Protein AF-A0A366ZSA4-F1 (afdb_monomer_lite)

Structure (mmCIF, N/CA/C/O backbone):
data_AF-A0A366ZSA4-F1
#
_entry.id   AF-A0A366ZSA4-F1
#
loop_
_atom_site.group_PDB
_atom_site.id
_atom_site.type_symbol
_atom_site.label_atom_id
_atom_site.label_alt_id
_atom_site.label_comp_id
_atom_site.label_asym_id
_atom_site.label_entity_id
_atom_site.label_seq_id
_atom_site.pdbx_PDB_ins_code
_atom_site.Cartn_x
_atom_site.Cartn_y
_atom_site.Cartn_z
_atom_site.occupancy
_atom_site.B_iso_or_equiv
_atom_site.auth_seq_id
_atom_site.auth_comp_id
_atom_site.auth_asym_id
_atom_site.auth_atom_id
_atom_site.pdbx_PDB_model_num
ATOM 1 N N . MET A 1 1 ? -16.710 -49.622 -47.949 1.00 37.66 1 MET A N 1
ATOM 2 C CA . MET A 1 1 ? -15.631 -48.747 -48.428 1.00 37.66 1 MET A CA 1
ATOM 3 C C . MET A 1 1 ? -16.096 -47.332 -48.178 1.00 37.66 1 MET A C 1
ATOM 5 O O . MET A 1 1 ? -16.827 -46.797 -48.995 1.00 37.66 1 MET A O 1
ATOM 9 N N . ASP A 1 2 ? -16.090 -46.924 -46.907 1.00 43.88 2 ASP A N 1
ATOM 10 C CA . ASP A 1 2 ? -14.929 -46.323 -46.203 1.00 43.88 2 ASP A CA 1
ATOM 11 C C . ASP A 1 2 ? -14.754 -44.884 -46.715 1.00 43.88 2 ASP A C 1
ATOM 13 O O . ASP A 1 2 ? -14.718 -44.668 -47.916 1.00 43.88 2 ASP A O 1
ATOM 17 N N . GLU A 1 3 ? -14.729 -43.829 -45.911 1.00 40.97 3 GLU A N 1
ATOM 18 C CA . GLU A 1 3 ? -14.263 -43.699 -44.540 1.00 40.97 3 GLU A CA 1
ATOM 19 C C . GLU A 1 3 ? -14.891 -42.431 -43.937 1.00 40.97 3 GLU A C 1
ATOM 21 O O . GLU A 1 3 ? -15.203 -41.458 -44.628 1.00 40.97 3 GLU A O 1
ATOM 26 N N . ALA A 1 4 ? -15.089 -42.466 -42.626 1.00 53.25 4 ALA A N 1
ATOM 27 C CA . ALA A 1 4 ? -15.488 -41.343 -41.806 1.00 53.25 4 ALA A CA 1
ATOM 28 C C . ALA A 1 4 ? -14.462 -40.202 -41.861 1.00 53.25 4 ALA A C 1
ATOM 30 O O . ALA A 1 4 ? -13.270 -40.429 -41.727 1.00 53.25 4 ALA A O 1
ATOM 31 N N . THR A 1 5 ? -14.924 -38.956 -41.880 1.00 50.31 5 THR A N 1
ATOM 32 C CA . THR A 1 5 ? -14.263 -37.871 -41.139 1.00 50.31 5 THR A CA 1
ATOM 33 C C . THR A 1 5 ? -15.348 -36.890 -40.738 1.00 50.31 5 THR A C 1
ATOM 35 O O . THR A 1 5 ? -15.649 -35.909 -41.413 1.00 50.31 5 THR A O 1
ATOM 38 N N . ALA A 1 6 ? -15.989 -37.214 -39.614 1.00 52.00 6 ALA A N 1
ATOM 39 C CA . ALA A 1 6 ? -16.665 -36.220 -38.809 1.00 52.00 6 ALA A CA 1
ATOM 40 C C . ALA A 1 6 ? -15.615 -35.160 -38.461 1.00 52.00 6 ALA A C 1
ATOM 42 O O . ALA A 1 6 ? -14.709 -35.415 -37.665 1.00 52.00 6 ALA A O 1
ATOM 43 N N . GLY A 1 7 ? -15.717 -34.001 -39.113 1.00 45.31 7 GLY A N 1
ATOM 44 C CA . GLY A 1 7 ? -14.971 -32.798 -38.781 1.00 45.31 7 GLY A CA 1
ATOM 45 C C . GLY A 1 7 ? -15.340 -32.374 -37.369 1.00 45.31 7 GLY A C 1
ATOM 46 O O . GLY A 1 7 ? -16.223 -31.549 -37.157 1.00 45.31 7 GLY A O 1
ATOM 47 N N . ARG A 1 8 ? -14.696 -33.003 -36.386 1.00 58.03 8 ARG A N 1
ATOM 48 C CA . ARG A 1 8 ? -14.695 -32.558 -35.005 1.00 58.03 8 ARG A CA 1
ATOM 49 C C . ARG A 1 8 ? -13.892 -31.273 -34.996 1.00 58.03 8 ARG A C 1
ATOM 51 O O . ARG A 1 8 ? -12.672 -31.295 -34.857 1.00 58.03 8 ARG A O 1
ATOM 58 N N . GLU A 1 9 ? -14.603 -30.173 -35.200 1.00 55.12 9 GLU A N 1
ATOM 59 C CA . GLU A 1 9 ? -14.116 -28.836 -34.914 1.00 55.12 9 GLU A CA 1
ATOM 60 C C . GLU A 1 9 ? -13.441 -28.891 -33.537 1.00 55.12 9 GLU A C 1
ATOM 62 O O . GLU A 1 9 ? -14.077 -29.317 -32.559 1.00 55.12 9 GLU A O 1
ATOM 67 N N . PRO A 1 10 ? -12.145 -28.560 -33.426 1.00 51.81 10 PRO A N 1
ATOM 68 C CA . PRO A 1 10 ? -11.536 -28.418 -32.126 1.00 51.81 10 PRO A CA 1
ATOM 69 C C . PRO A 1 10 ? -12.214 -27.212 -31.485 1.00 51.81 10 PRO A C 1
ATOM 71 O O . PRO A 1 10 ? -11.851 -26.070 -31.756 1.00 51.81 10 PRO A O 1
ATOM 74 N N . VAL A 1 11 ? -13.225 -27.475 -30.648 1.00 53.66 11 VAL A N 1
ATOM 75 C CA . VAL A 1 11 ? -13.686 -26.558 -29.604 1.00 53.66 11 VAL A CA 1
ATOM 76 C C . VAL A 1 11 ? -12.423 -25.997 -28.990 1.00 53.66 11 VAL A C 1
ATOM 78 O O . VAL A 1 11 ? -11.667 -26.739 -28.358 1.00 53.66 11 VAL A O 1
ATOM 81 N N . ALA A 1 12 ? -12.151 -24.732 -29.313 1.00 53.56 12 ALA A N 1
ATOM 82 C CA . ALA A 1 12 ? -10.959 -24.030 -28.904 1.00 53.56 12 ALA A CA 1
ATOM 83 C C . ALA A 1 12 ? -10.855 -24.235 -27.403 1.00 53.56 12 ALA A C 1
ATOM 85 O O . ALA A 1 12 ? -11.673 -23.713 -26.647 1.00 53.56 12 ALA A O 1
ATOM 86 N N . ALA A 1 13 ? -9.919 -25.090 -26.994 1.00 52.03 13 ALA A N 1
ATOM 87 C CA . ALA A 1 13 ? -9.669 -25.346 -25.600 1.00 52.03 13 ALA A CA 1
ATOM 88 C C . ALA A 1 13 ? -9.287 -23.990 -25.029 1.00 52.03 13 ALA A C 1
ATOM 90 O O . ALA A 1 13 ? -8.183 -23.496 -25.277 1.00 52.03 13 ALA A O 1
ATOM 91 N N . THR A 1 14 ? -10.241 -23.353 -24.348 1.00 54.47 14 THR A N 1
ATOM 92 C CA . THR A 1 14 ? -10.031 -22.140 -23.585 1.00 54.47 14 THR A CA 1
ATOM 93 C C . THR A 1 14 ? -8.838 -22.474 -22.720 1.00 54.47 14 THR A C 1
ATOM 95 O O . THR A 1 14 ? -8.921 -23.341 -21.844 1.00 54.47 14 THR A O 1
ATOM 98 N N . ARG A 1 15 ? -7.678 -21.902 -23.051 1.00 56.06 15 ARG A N 1
ATOM 99 C CA . ARG A 1 15 ? -6.491 -22.026 -22.224 1.00 56.06 15 ARG A CA 1
ATOM 100 C C . ARG A 1 15 ? -6.889 -21.335 -20.938 1.00 56.06 15 ARG A C 1
ATOM 102 O O . ARG A 1 15 ? -6.843 -20.113 -20.852 1.00 56.06 15 ARG A O 1
ATOM 109 N N . HIS A 1 16 ? -7.388 -22.118 -19.990 1.00 56.00 16 HIS A N 1
ATOM 110 C CA . HIS A 1 16 ? -7.636 -21.684 -18.636 1.00 56.00 16 HIS A CA 1
ATOM 111 C C . HIS A 1 16 ? -6.254 -21.300 -18.123 1.00 56.00 16 HIS A C 1
ATOM 113 O O . HIS A 1 16 ? -5.485 -22.159 -17.701 1.00 56.00 16 HIS A O 1
ATOM 119 N N . GLY A 1 17 ? -5.888 -20.030 -18.281 1.00 55.94 17 GLY A N 1
ATOM 120 C CA . GLY A 1 17 ? -4.687 -19.438 -17.716 1.00 55.94 17 GLY A CA 1
ATOM 121 C C . GLY A 1 17 ? -4.891 -19.336 -16.215 1.00 55.94 17 GLY A C 1
ATOM 122 O O . GLY A 1 17 ? -5.146 -18.262 -15.694 1.00 55.94 17 GLY A O 1
ATOM 123 N N . HIS A 1 18 ? -4.868 -20.479 -15.533 1.00 60.06 18 HIS A N 1
ATOM 124 C CA . HIS A 1 18 ? -5.113 -20.592 -14.097 1.00 60.06 18 HIS A CA 1
ATOM 125 C C . HIS A 1 18 ? -3.921 -20.103 -13.262 1.00 60.06 18 HIS A C 1
ATOM 127 O O . HIS A 1 18 ? -4.032 -19.971 -12.049 1.00 60.06 18 HIS A O 1
ATOM 133 N N . TRP A 1 19 ? -2.808 -19.761 -13.913 1.00 54.94 19 TRP A N 1
ATOM 134 C CA . TRP A 1 19 ? -1.658 -19.108 -13.301 1.00 54.94 19 TRP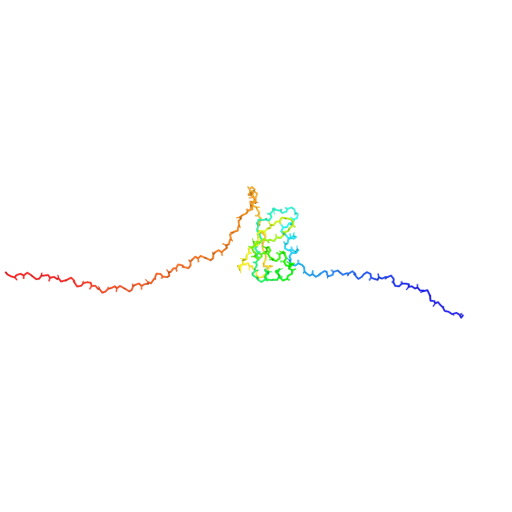 A CA 1
ATOM 135 C C . TRP A 1 19 ? -1.586 -17.669 -13.800 1.00 54.94 19 TRP A C 1
ATOM 137 O O . TRP A 1 19 ? -0.793 -17.339 -14.683 1.00 54.94 19 TRP A O 1
ATOM 147 N N . ALA A 1 20 ? -2.459 -16.810 -13.273 1.00 65.12 20 ALA A N 1
ATOM 148 C CA . ALA A 1 20 ? -2.245 -15.376 -13.405 1.00 65.12 20 ALA A CA 1
ATOM 149 C C . ALA A 1 20 ? -0.840 -15.038 -12.872 1.00 65.12 20 ALA A C 1
ATOM 151 O O . ALA A 1 20 ? -0.359 -15.655 -11.917 1.00 65.12 20 ALA A O 1
ATOM 152 N N . ARG A 1 21 ? -0.160 -14.085 -13.520 1.00 72.25 21 ARG A N 1
ATOM 153 C CA . ARG A 1 21 ? 1.135 -13.578 -13.045 1.00 72.25 21 ARG A CA 1
ATOM 154 C C . ARG A 1 21 ? 0.977 -13.128 -11.582 1.00 72.25 21 ARG A C 1
ATOM 156 O O . ARG A 1 21 ? -0.034 -12.491 -11.289 1.00 72.25 21 ARG A O 1
ATOM 163 N N . PRO A 1 22 ? 1.940 -13.423 -10.687 1.00 77.25 22 PRO A N 1
ATOM 164 C CA . PRO A 1 22 ? 1.897 -12.919 -9.319 1.00 77.25 22 PRO A CA 1
ATOM 165 C C . PRO A 1 22 ? 1.730 -11.395 -9.316 1.00 77.25 22 PRO A C 1
ATOM 167 O O . PRO A 1 22 ? 2.545 -10.699 -9.923 1.00 77.25 22 PRO A O 1
ATOM 170 N N . ASP A 1 23 ? 0.68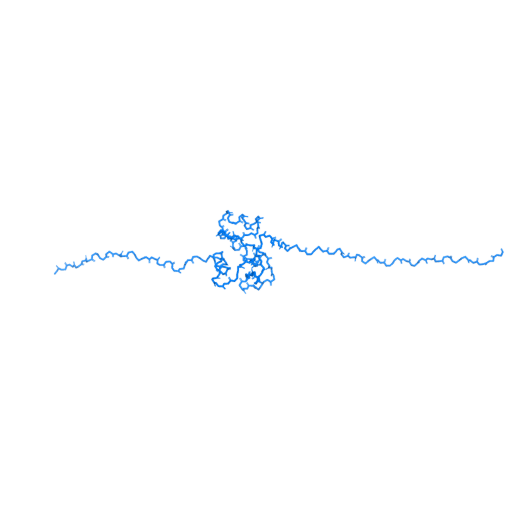9 -10.894 -8.649 1.00 85.50 23 ASP A N 1
ATOM 171 C CA . ASP A 1 23 ? 0.424 -9.464 -8.480 1.00 85.50 23 ASP A CA 1
ATOM 172 C C . ASP A 1 23 ? 0.685 -9.075 -7.016 1.00 85.50 23 ASP A C 1
ATOM 174 O O . ASP A 1 23 ? -0.240 -9.027 -6.202 1.00 85.50 23 ASP A O 1
ATOM 178 N N . PRO A 1 24 ? 1.947 -8.779 -6.648 1.00 86.25 24 PRO A N 1
ATOM 179 C CA . PRO A 1 24 ? 2.291 -8.470 -5.265 1.00 86.25 24 PRO A CA 1
ATOM 180 C C . PRO A 1 24 ? 1.588 -7.206 -4.751 1.00 86.25 24 PRO A C 1
ATOM 182 O O . PRO A 1 24 ? 1.424 -7.044 -3.544 1.00 86.25 24 PRO A O 1
ATOM 185 N N . VAL A 1 25 ? 1.190 -6.288 -5.638 1.00 90.06 25 VAL A N 1
ATOM 186 C CA . VAL A 1 25 ? 0.460 -5.075 -5.254 1.00 90.06 25 VAL A CA 1
ATOM 187 C C . VAL A 1 25 ? -0.992 -5.421 -4.949 1.00 90.06 25 VAL A C 1
ATOM 189 O O . VAL A 1 25 ? -1.498 -5.031 -3.892 1.00 90.06 25 VAL A O 1
ATOM 192 N N . GLY A 1 26 ? -1.638 -6.167 -5.845 1.00 89.12 26 GLY A N 1
ATOM 193 C CA . GLY A 1 26 ? -2.996 -6.667 -5.668 1.00 89.12 26 GLY A CA 1
ATOM 194 C C . GLY A 1 26 ? -3.135 -7.515 -4.410 1.00 89.12 26 GLY A C 1
ATOM 195 O O . GLY A 1 26 ? -4.033 -7.260 -3.610 1.00 89.12 26 GLY A O 1
ATOM 196 N N . ASP A 1 27 ? -2.198 -8.431 -4.166 1.00 89.44 27 ASP A N 1
ATOM 197 C CA . ASP A 1 27 ? -2.194 -9.300 -2.985 1.00 89.44 27 ASP A CA 1
ATOM 198 C C . ASP A 1 27 ? -2.103 -8.500 -1.675 1.00 89.44 27 ASP A C 1
ATOM 200 O O . ASP A 1 27 ? -2.858 -8.736 -0.726 1.00 89.44 27 ASP A O 1
ATOM 204 N N . VAL A 1 28 ? -1.216 -7.499 -1.617 1.00 90.31 28 VAL A N 1
ATOM 205 C CA . VAL A 1 28 ? -1.065 -6.631 -0.437 1.00 90.31 28 VAL A CA 1
ATOM 206 C C . VAL A 1 28 ? -2.317 -5.780 -0.206 1.00 90.31 28 VAL A C 1
ATOM 208 O O . VAL A 1 28 ? -2.753 -5.627 0.938 1.00 90.31 28 VAL A O 1
ATOM 211 N N . LEU A 1 29 ? -2.927 -5.245 -1.267 1.00 90.56 29 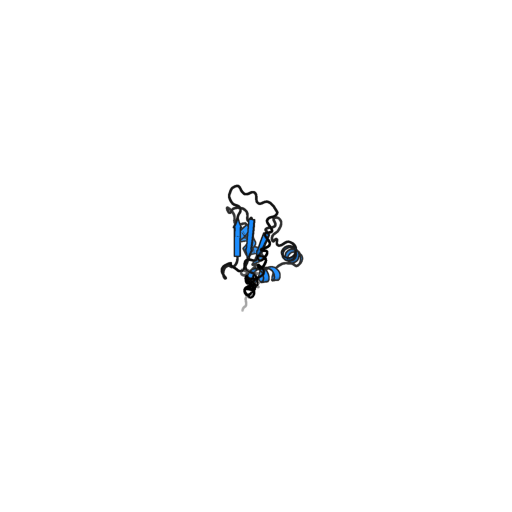LEU A N 1
ATOM 212 C CA . LEU A 1 29 ? -4.168 -4.475 -1.159 1.00 90.56 29 LEU A CA 1
ATOM 213 C C . LEU A 1 29 ? -5.357 -5.357 -0.756 1.00 90.56 29 LEU A C 1
ATOM 215 O O . LEU A 1 29 ? -6.145 -4.952 0.099 1.00 90.56 29 LEU A O 1
ATOM 219 N N . ALA A 1 30 ? -5.462 -6.567 -1.305 1.00 90.56 30 ALA A N 1
ATOM 220 C CA . ALA A 1 30 ? -6.480 -7.542 -0.929 1.00 90.56 30 ALA A CA 1
ATOM 221 C C . ALA A 1 30 ? -6.354 -7.935 0.552 1.00 90.56 30 ALA A C 1
ATOM 223 O O . ALA A 1 30 ? -7.353 -7.986 1.273 1.00 90.56 30 ALA A O 1
ATOM 224 N N . LEU A 1 31 ? -5.124 -8.127 1.043 1.00 90.12 31 LEU A N 1
ATOM 225 C CA . LEU A 1 31 ? -4.851 -8.358 2.462 1.00 90.12 31 LEU A CA 1
ATOM 226 C C . LEU A 1 31 ? -5.246 -7.148 3.326 1.00 90.12 31 LEU A C 1
ATOM 228 O O . LEU A 1 31 ? -5.863 -7.303 4.388 1.00 90.12 31 LEU A O 1
ATOM 232 N N . ALA A 1 32 ? -4.910 -5.934 2.884 1.00 91.62 32 ALA A N 1
ATOM 233 C CA . ALA A 1 32 ? -5.225 -4.705 3.605 1.00 91.62 32 ALA A CA 1
ATOM 234 C C . ALA A 1 32 ? -6.740 -4.488 3.747 1.00 91.62 32 ALA A C 1
ATOM 236 O O . ALA A 1 32 ? -7.203 -4.126 4.831 1.00 91.62 32 ALA A O 1
ATOM 237 N N . TRP A 1 33 ? -7.514 -4.803 2.708 1.00 90.44 33 TRP A N 1
ATOM 238 C CA . TRP A 1 33 ? -8.968 -4.617 2.650 1.00 90.44 33 TRP A CA 1
ATOM 239 C C . TRP A 1 33 ? -9.779 -5.892 2.904 1.00 90.44 33 TRP A C 1
ATOM 241 O O . TRP A 1 33 ? -10.945 -5.977 2.518 1.00 90.44 33 TRP A O 1
ATOM 251 N N . ARG A 1 34 ? -9.186 -6.881 3.584 1.00 90.81 34 ARG A N 1
ATOM 252 C CA . ARG A 1 34 ? -9.871 -8.129 3.933 1.00 90.81 34 ARG A CA 1
ATOM 253 C C . ARG A 1 34 ? -11.220 -7.847 4.629 1.00 90.81 34 ARG A C 1
ATOM 255 O O . ARG A 1 34 ? -11.228 -7.154 5.653 1.00 90.81 34 ARG A O 1
ATOM 262 N N . PRO A 1 35 ? -12.339 -8.421 4.145 1.00 86.94 35 PRO A N 1
ATOM 263 C CA . PRO A 1 35 ? -13.651 -8.244 4.763 1.00 86.94 35 PRO A CA 1
ATOM 264 C C . PRO A 1 35 ? -13.649 -8.589 6.256 1.00 86.94 35 PRO A C 1
ATOM 266 O O . PRO A 1 35 ? -12.976 -9.527 6.688 1.00 86.94 35 PRO A O 1
ATOM 269 N N . GLY A 1 36 ? -14.385 -7.810 7.048 1.00 85.19 36 GLY A N 1
ATOM 270 C CA . GLY A 1 36 ? -14.469 -7.976 8.504 1.00 85.19 36 GLY A CA 1
ATOM 271 C C . GLY A 1 36 ? -13.236 -7.502 9.284 1.00 85.19 36 GLY A C 1
ATOM 272 O O . GLY A 1 36 ? -13.241 -7.556 10.510 1.00 85.19 36 GLY A O 1
ATOM 273 N N . SER A 1 37 ? -12.188 -7.018 8.610 1.00 86.81 37 SER A N 1
ATOM 274 C CA . SER A 1 37 ? -11.031 -6.412 9.274 1.00 86.81 37 SER A CA 1
ATOM 275 C C . SER A 1 37 ? -11.218 -4.904 9.451 1.00 86.81 37 SER A C 1
ATOM 277 O O . SER A 1 37 ? -11.840 -4.244 8.622 1.00 86.81 37 SER A O 1
ATOM 279 N N . ALA A 1 38 ? -10.628 -4.338 10.507 1.00 88.44 38 ALA A N 1
ATOM 280 C CA . ALA A 1 38 ? -10.579 -2.888 10.686 1.00 88.44 38 ALA A CA 1
ATOM 281 C C . ALA A 1 38 ? -9.833 -2.203 9.526 1.00 88.44 38 ALA A C 1
ATOM 283 O O . ALA A 1 38 ? -8.927 -2.796 8.926 1.00 88.44 38 ALA A O 1
ATOM 284 N N . ALA A 1 39 ? -10.195 -0.950 9.234 1.00 87.81 39 ALA A N 1
ATOM 285 C CA . ALA A 1 39 ? -9.611 -0.191 8.133 1.00 87.81 39 ALA A CA 1
ATOM 286 C C . ALA A 1 39 ? -8.072 -0.107 8.255 1.00 87.81 39 ALA A C 1
ATOM 288 O O . ALA A 1 39 ? -7.553 0.115 9.360 1.00 87.81 39 ALA A O 1
ATOM 289 N N . PRO A 1 40 ? -7.328 -0.296 7.149 1.00 90.75 40 PRO A N 1
ATOM 290 C CA . PRO A 1 40 ? -5.882 -0.163 7.149 1.00 90.75 40 PRO A CA 1
ATOM 291 C C . PRO A 1 40 ? -5.502 1.302 7.375 1.00 90.75 40 PRO A C 1
ATOM 293 O O . PRO A 1 40 ? -5.959 2.202 6.673 1.00 90.75 40 PRO A O 1
ATOM 296 N N . ARG A 1 41 ? -4.649 1.535 8.369 1.00 91.38 41 ARG A N 1
ATOM 297 C CA . ARG A 1 41 ? -4.073 2.845 8.676 1.00 91.38 41 ARG A CA 1
ATOM 298 C C . ARG A 1 41 ? -2.755 3.050 7.934 1.00 91.38 41 ARG A C 1
ATOM 300 O O . ARG A 1 41 ? -2.458 4.160 7.512 1.00 91.38 41 ARG A O 1
ATOM 307 N N . GLU A 1 42 ? -1.969 1.988 7.803 1.00 93.38 42 GLU A N 1
ATOM 308 C CA . GLU A 1 42 ? -0.642 1.991 7.190 1.00 93.38 42 GLU A CA 1
ATOM 309 C C . GLU A 1 42 ? -0.281 0.571 6.743 1.00 93.38 42 GLU A C 1
ATOM 311 O O . GLU A 1 42 ? -0.689 -0.413 7.364 1.00 93.38 42 GLU A O 1
ATOM 316 N N . ILE A 1 43 ? 0.506 0.463 5.677 1.00 94.75 43 ILE A N 1
ATOM 317 C CA . ILE A 1 43 ? 1.120 -0.784 5.230 1.00 94.75 43 ILE A CA 1
ATOM 318 C C . ILE A 1 43 ? 2.630 -0.625 5.367 1.00 94.75 43 ILE A C 1
ATOM 320 O O . ILE A 1 43 ? 3.227 0.255 4.745 1.00 94.75 43 ILE A O 1
ATOM 324 N N . ARG A 1 44 ? 3.256 -1.485 6.165 1.00 96.62 44 ARG A N 1
ATOM 325 C CA . ARG A 1 44 ? 4.710 -1.555 6.294 1.00 96.62 44 ARG A CA 1
ATOM 326 C C . ARG A 1 44 ? 5.250 -2.630 5.379 1.00 96.62 44 ARG A C 1
ATOM 328 O O . ARG A 1 44 ? 4.711 -3.732 5.337 1.00 96.62 44 ARG A O 1
ATOM 335 N N . VAL A 1 45 ? 6.321 -2.321 4.664 1.00 95.44 45 VAL A N 1
ATOM 336 C CA . VAL A 1 45 ? 6.988 -3.257 3.757 1.00 95.44 45 VAL A CA 1
ATOM 337 C C . VAL A 1 45 ? 8.494 -3.200 3.932 1.00 95.44 45 VAL A C 1
ATOM 339 O O . VAL A 1 45 ? 9.070 -2.131 4.145 1.00 95.44 45 VAL A O 1
ATOM 342 N N . ARG A 1 46 ? 9.159 -4.343 3.768 1.00 95.44 46 ARG A N 1
ATOM 343 C CA . ARG A 1 46 ? 10.618 -4.355 3.642 1.00 95.44 46 ARG A CA 1
ATOM 344 C C . ARG A 1 46 ? 11.067 -3.612 2.373 1.00 95.44 46 ARG A C 1
ATOM 346 O O . ARG A 1 46 ? 10.326 -3.582 1.382 1.00 95.44 46 ARG A O 1
ATOM 353 N N . PRO A 1 47 ? 12.287 -3.042 2.354 1.00 93.62 47 PRO A N 1
ATOM 354 C CA . PRO A 1 47 ? 12.828 -2.348 1.183 1.00 93.62 47 PRO A CA 1
ATOM 355 C C . PRO A 1 47 ? 12.769 -3.174 -0.113 1.00 93.62 47 PRO A C 1
ATOM 357 O O . PRO A 1 47 ? 12.447 -2.646 -1.176 1.00 93.62 47 PRO A O 1
ATOM 360 N N . GLU A 1 48 ? 13.036 -4.474 -0.023 1.00 93.19 48 GLU A N 1
ATOM 361 C CA . GLU A 1 48 ? 13.074 -5.410 -1.148 1.00 93.19 48 GLU A CA 1
ATOM 362 C C . GLU A 1 48 ? 11.668 -5.690 -1.690 1.00 93.19 48 GLU A C 1
ATOM 364 O O . GLU A 1 48 ? 11.473 -5.758 -2.904 1.00 93.19 48 GLU A O 1
ATOM 369 N N . VAL A 1 49 ? 10.670 -5.779 -0.803 1.00 92.81 49 VAL A N 1
ATOM 370 C CA . VAL A 1 49 ? 9.256 -5.905 -1.184 1.00 92.81 49 VAL A CA 1
ATOM 371 C C . VAL A 1 49 ? 8.795 -4.627 -1.880 1.00 92.81 49 VAL A C 1
ATOM 373 O O . VAL A 1 49 ? 8.217 -4.700 -2.962 1.00 92.81 49 VAL A O 1
ATOM 376 N N . ARG A 1 50 ? 9.143 -3.447 -1.345 1.00 92.81 50 ARG A N 1
ATOM 377 C CA . ARG A 1 50 ? 8.855 -2.168 -2.011 1.00 92.81 50 ARG A CA 1
ATOM 378 C C . ARG A 1 50 ? 9.487 -2.088 -3.399 1.00 92.81 50 ARG A C 1
ATOM 380 O O . ARG A 1 50 ? 8.835 -1.615 -4.325 1.00 92.81 50 ARG A O 1
ATOM 387 N N . ALA A 1 51 ? 10.736 -2.524 -3.557 1.00 92.75 51 ALA A N 1
ATOM 388 C CA . ALA A 1 51 ? 11.411 -2.518 -4.854 1.00 92.75 51 ALA A CA 1
ATOM 389 C C . ALA A 1 51 ? 10.676 -3.395 -5.881 1.00 92.75 51 ALA A C 1
ATOM 391 O O . ALA A 1 51 ? 10.456 -2.949 -7.005 1.00 92.75 51 ALA A O 1
ATOM 392 N N . ARG A 1 52 ? 10.227 -4.591 -5.474 1.00 91.50 52 ARG A N 1
ATOM 393 C CA . ARG A 1 52 ? 9.399 -5.472 -6.314 1.00 91.50 52 ARG A CA 1
ATOM 394 C C . ARG A 1 52 ? 8.058 -4.833 -6.666 1.00 91.50 52 ARG A C 1
ATOM 396 O O . ARG A 1 52 ? 7.700 -4.803 -7.834 1.00 91.50 52 ARG A O 1
ATOM 403 N N . MET A 1 53 ? 7.356 -4.247 -5.695 1.00 92.25 53 MET A N 1
ATOM 404 C CA . MET A 1 53 ? 6.089 -3.551 -5.954 1.00 92.25 53 MET A CA 1
ATOM 405 C C . MET A 1 53 ? 6.266 -2.401 -6.954 1.00 92.25 53 MET A C 1
ATOM 407 O O . MET A 1 53 ? 5.495 -2.281 -7.896 1.00 92.25 53 MET A O 1
ATOM 411 N N . LEU A 1 54 ? 7.308 -1.575 -6.805 1.00 92.69 54 LEU A N 1
ATOM 412 C CA . LEU A 1 54 ? 7.582 -0.469 -7.733 1.00 92.69 54 LEU A CA 1
ATOM 413 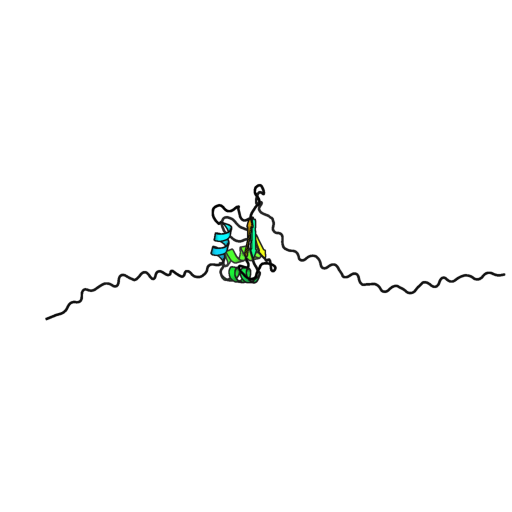C C . LEU A 1 54 ? 7.917 -0.928 -9.158 1.00 92.69 54 LEU A C 1
ATOM 415 O O . LEU A 1 54 ? 7.754 -0.131 -10.080 1.00 92.69 54 LEU A O 1
ATOM 419 N N . ALA A 1 55 ? 8.413 -2.155 -9.331 1.00 91.19 55 ALA A N 1
ATOM 420 C CA . ALA A 1 55 ? 8.690 -2.729 -10.643 1.00 91.19 55 ALA A CA 1
ATOM 421 C C . ALA A 1 55 ? 7.410 -3.177 -11.371 1.00 91.19 55 ALA A C 1
ATOM 423 O O . ALA A 1 55 ? 7.374 -3.123 -12.596 1.00 91.19 55 ALA A O 1
ATOM 424 N N . GLU A 1 56 ? 6.370 -3.569 -10.630 1.00 90.12 56 GLU A N 1
ATOM 425 C CA . GLU A 1 56 ? 5.095 -4.049 -11.190 1.00 90.12 56 GLU A CA 1
ATOM 426 C C . GLU A 1 56 ? 4.042 -2.935 -11.348 1.00 90.12 56 GLU A C 1
ATOM 428 O O . GLU A 1 56 ? 3.057 -3.102 -12.061 1.00 90.12 56 GLU A O 1
ATOM 433 N N . LEU A 1 57 ? 4.231 -1.780 -10.700 1.00 90.06 57 LEU A N 1
ATOM 434 C CA . LEU A 1 57 ? 3.308 -0.648 -10.803 1.00 90.06 57 LEU A CA 1
ATOM 435 C C . LEU A 1 57 ? 3.403 0.073 -12.156 1.00 90.06 57 LEU A C 1
ATOM 437 O O . LEU A 1 57 ? 4.491 0.409 -12.628 1.00 90.06 57 LEU A O 1
ATOM 441 N N . ASP A 1 58 ? 2.240 0.452 -12.693 1.00 90.19 58 ASP A N 1
ATOM 442 C CA . ASP A 1 58 ? 2.123 1.455 -13.758 1.00 90.19 58 ASP A CA 1
ATOM 443 C C . ASP A 1 58 ? 2.854 2.766 -13.374 1.00 90.19 58 ASP A C 1
ATOM 445 O O . ASP A 1 58 ? 2.853 3.148 -12.194 1.00 90.19 58 ASP A O 1
ATOM 449 N N . PRO A 1 59 ? 3.458 3.502 -14.331 1.00 90.88 59 PRO A N 1
ATOM 450 C CA . PRO A 1 59 ? 4.193 4.734 -14.055 1.00 90.88 59 PRO A CA 1
ATOM 451 C C . PRO A 1 59 ? 3.456 5.774 -13.198 1.00 90.88 59 PRO A C 1
ATOM 453 O O . PRO A 1 59 ? 4.088 6.411 -12.349 1.00 90.88 59 PRO A O 1
ATOM 456 N N . ALA A 1 60 ? 2.144 5.957 -13.367 1.00 89.00 60 ALA A N 1
ATOM 457 C CA . ALA A 1 60 ? 1.371 6.915 -12.581 1.00 89.00 60 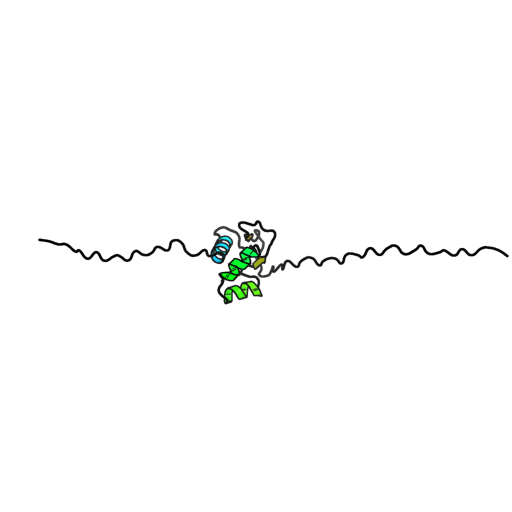ALA A CA 1
ATOM 458 C C . ALA A 1 60 ? 1.206 6.446 -11.129 1.00 89.00 60 ALA A C 1
ATOM 460 O O . ALA A 1 60 ? 1.391 7.231 -10.194 1.00 89.00 60 ALA A O 1
ATOM 461 N N . ALA A 1 61 ? 0.908 5.162 -10.922 1.00 88.25 61 ALA A N 1
ATOM 462 C CA . ALA A 1 61 ? 0.808 4.580 -9.586 1.00 88.25 61 ALA A CA 1
ATOM 463 C C . ALA A 1 61 ? 2.175 4.556 -8.882 1.00 88.25 61 ALA A C 1
ATOM 465 O O . ALA A 1 61 ? 2.289 4.935 -7.714 1.00 88.25 61 ALA A O 1
ATOM 466 N N . ARG A 1 62 ? 3.239 4.221 -9.618 1.00 92.75 62 ARG A N 1
ATOM 467 C CA . ARG A 1 62 ? 4.622 4.273 -9.139 1.00 92.75 62 ARG A CA 1
ATOM 468 C C . ARG A 1 62 ? 5.008 5.679 -8.679 1.00 92.75 62 ARG A C 1
ATOM 470 O O . ARG A 1 62 ? 5.573 5.816 -7.595 1.00 92.75 62 ARG A O 1
ATOM 477 N N . ARG A 1 63 ? 4.679 6.724 -9.452 1.00 91.75 63 ARG A N 1
ATOM 478 C CA . ARG A 1 63 ? 4.913 8.126 -9.051 1.00 91.75 63 ARG A CA 1
ATOM 479 C C . ARG A 1 63 ? 4.211 8.466 -7.742 1.00 91.75 63 ARG A C 1
ATOM 481 O O . ARG A 1 63 ? 4.850 9.013 -6.853 1.00 91.75 63 ARG A O 1
ATOM 488 N N . ARG A 1 64 ? 2.948 8.062 -7.562 1.00 90.88 64 ARG A N 1
ATOM 489 C CA . ARG A 1 64 ? 2.222 8.278 -6.294 1.00 90.88 64 ARG A CA 1
ATOM 490 C C . ARG A 1 64 ? 2.932 7.625 -5.108 1.00 90.88 64 ARG A C 1
ATOM 492 O O . ARG A 1 64 ? 3.095 8.271 -4.077 1.00 90.88 64 ARG A O 1
ATOM 499 N N . VAL A 1 65 ? 3.413 6.393 -5.260 1.00 91.94 65 VAL A N 1
ATOM 500 C CA . VAL A 1 65 ? 4.156 5.703 -4.192 1.00 91.94 65 VAL A CA 1
ATOM 501 C C . VAL A 1 65 ? 5.498 6.384 -3.902 1.00 91.94 65 VAL A C 1
ATOM 503 O O . VAL A 1 65 ? 5.896 6.484 -2.744 1.00 91.94 65 VAL A O 1
ATOM 506 N N . VAL A 1 66 ? 6.215 6.851 -4.925 1.00 92.75 66 VAL A N 1
ATOM 507 C CA . VAL A 1 66 ? 7.527 7.499 -4.754 1.00 92.75 66 VAL A CA 1
ATOM 508 C C . VAL A 1 66 ? 7.399 8.898 -4.154 1.00 92.75 66 VAL A C 1
ATOM 510 O O . VAL A 1 66 ? 8.139 9.223 -3.233 1.00 92.75 66 VAL A O 1
ATOM 513 N N . GLU A 1 67 ? 6.475 9.711 -4.659 1.00 92.50 67 GLU A N 1
ATOM 514 C CA . GLU A 1 67 ? 6.334 11.122 -4.286 1.00 92.50 67 GLU A CA 1
ATOM 515 C C . GLU A 1 67 ? 5.521 11.308 -3.007 1.00 92.50 67 GLU A C 1
ATOM 517 O O . GLU A 1 67 ? 5.835 12.167 -2.188 1.00 92.50 67 GLU A O 1
ATOM 522 N N . ARG A 1 68 ? 4.455 10.519 -2.841 1.00 90.81 68 ARG A N 1
ATOM 523 C CA . ARG A 1 68 ? 3.488 10.693 -1.750 1.00 90.81 68 ARG A CA 1
ATOM 524 C C . ARG A 1 68 ? 3.566 9.596 -0.698 1.00 90.81 68 ARG A C 1
ATOM 526 O O . ARG A 1 68 ? 2.965 9.750 0.357 1.00 90.81 68 ARG A O 1
ATOM 533 N N . GLY A 1 69 ? 4.268 8.494 -0.973 1.00 93.06 69 GLY A N 1
ATOM 534 C CA . GLY A 1 69 ? 4.364 7.376 -0.035 1.00 93.06 69 GLY A CA 1
ATOM 535 C C . GLY A 1 69 ? 3.021 6.698 0.226 1.00 93.06 69 GLY A C 1
ATOM 536 O O . GLY A 1 69 ? 2.799 6.215 1.328 1.00 93.06 69 GLY A O 1
ATOM 537 N N . VAL A 1 70 ? 2.106 6.691 -0.749 1.00 92.75 70 VAL A N 1
ATOM 538 C CA . VAL A 1 70 ? 0.777 6.069 -0.614 1.00 92.75 70 VAL A CA 1
ATOM 539 C C . VAL A 1 70 ? 0.491 5.108 -1.759 1.00 92.75 70 VAL A C 1
ATOM 541 O O . VAL A 1 70 ? 0.946 5.326 -2.884 1.00 92.75 70 VAL A O 1
ATOM 544 N N . ILE A 1 71 ? -0.291 4.067 -1.478 1.00 92.00 71 ILE A N 1
ATOM 545 C CA . ILE A 1 71 ? -0.704 3.042 -2.439 1.00 92.00 71 ILE A CA 1
ATOM 546 C C . ILE A 1 71 ? -2.218 2.810 -2.395 1.00 92.00 71 ILE A C 1
ATOM 548 O O . ILE A 1 71 ? -2.849 2.979 -1.355 1.00 92.00 71 ILE A O 1
ATOM 552 N N . GLY A 1 72 ? -2.793 2.405 -3.529 1.00 86.75 72 GLY A N 1
ATOM 553 C CA . GLY A 1 72 ? -4.214 2.088 -3.661 1.00 86.75 72 GLY A CA 1
ATOM 554 C C . GLY A 1 72 ? -5.053 3.219 -4.262 1.00 86.75 72 GLY A C 1
ATOM 555 O O . GLY A 1 72 ? -4.722 4.403 -4.172 1.00 86.75 72 GLY A O 1
ATOM 556 N N . THR A 1 73 ? -6.145 2.820 -4.911 1.00 80.25 73 THR A N 1
ATOM 557 C CA . THR A 1 73 ? -7.203 3.684 -5.451 1.00 80.25 73 THR A CA 1
ATOM 558 C C . THR A 1 73 ? -8.540 2.945 -5.353 1.00 80.25 73 THR A C 1
ATOM 560 O O . THR A 1 73 ? -8.558 1.751 -5.649 1.00 80.25 73 THR A O 1
ATOM 563 N N . PRO A 1 74 ? -9.655 3.606 -4.990 1.00 78.81 74 PRO A N 1
ATOM 564 C CA . PRO A 1 74 ? -9.786 5.042 -4.715 1.00 78.81 74 PRO A CA 1
ATOM 565 C C . PRO A 1 74 ? -9.287 5.467 -3.324 1.00 78.81 74 PRO A C 1
ATOM 567 O O . PRO A 1 74 ? -8.944 6.632 -3.141 1.00 78.81 74 PRO A O 1
ATOM 570 N N . VAL A 1 75 ? -9.196 4.545 -2.361 1.00 84.62 75 VAL A N 1
ATOM 571 C CA . VAL A 1 75 ? -8.719 4.846 -1.002 1.00 84.62 75 VAL A CA 1
ATOM 572 C C . VAL A 1 75 ? -7.210 4.622 -0.924 1.00 84.62 75 VAL A C 1
ATOM 574 O O . VAL A 1 75 ? -6.733 3.502 -1.104 1.00 84.62 75 VAL A O 1
ATOM 577 N N . ALA A 1 76 ? -6.466 5.698 -0.672 1.00 89.88 76 ALA A N 1
ATOM 578 C CA . ALA A 1 76 ? -5.012 5.666 -0.568 1.00 89.88 76 ALA A CA 1
ATOM 579 C C . ALA A 1 76 ? -4.570 5.310 0.860 1.00 89.88 76 ALA A C 1
ATOM 581 O O . ALA A 1 76 ? -5.023 5.928 1.824 1.00 89.88 76 ALA A O 1
ATOM 582 N N . VAL A 1 77 ? -3.655 4.349 0.987 1.00 90.94 77 VAL A N 1
ATOM 583 C CA . VAL A 1 77 ? -3.084 3.896 2.261 1.00 90.94 77 VAL A CA 1
ATOM 584 C C . VAL A 1 77 ? -1.594 4.257 2.310 1.00 90.94 77 VAL A C 1
ATOM 586 O O . VAL A 1 77 ? -0.885 3.994 1.334 1.00 90.94 77 VAL A O 1
ATOM 589 N N . PRO A 1 78 ? -1.088 4.848 3.408 1.00 93.94 78 PRO A N 1
ATOM 590 C CA . PRO A 1 78 ? 0.342 5.076 3.609 1.00 93.94 78 PRO A CA 1
ATOM 591 C C . PRO A 1 78 ? 1.162 3.790 3.473 1.00 93.94 78 PRO A C 1
ATOM 593 O O . PRO A 1 78 ? 0.825 2.769 4.070 1.00 93.94 78 PRO A O 1
ATOM 596 N N . LEU A 1 79 ? 2.251 3.859 2.708 1.00 93.94 79 LEU A N 1
ATOM 597 C CA . LEU A 1 79 ? 3.227 2.790 2.529 1.00 93.94 79 LEU A CA 1
ATOM 598 C C . LEU A 1 79 ? 4.544 3.187 3.205 1.00 93.94 79 LEU A C 1
ATOM 600 O O . LEU A 1 79 ? 5.265 4.063 2.721 1.00 93.94 79 LEU A O 1
ATOM 604 N N . VAL A 1 80 ? 4.876 2.516 4.303 1.00 94.44 80 VAL A N 1
ATOM 605 C CA . VAL A 1 80 ? 6.080 2.772 5.099 1.00 94.44 80 VAL A CA 1
ATOM 606 C C . VAL A 1 80 ? 7.117 1.684 4.853 1.00 94.44 80 VAL A C 1
ATOM 608 O O . VAL A 1 80 ? 6.804 0.497 4.806 1.00 94.44 80 VAL A O 1
ATOM 611 N N . VAL A 1 81 ? 8.376 2.088 4.686 1.00 94.56 81 VAL A N 1
ATOM 612 C CA . VAL A 1 81 ? 9.492 1.145 4.562 1.00 94.56 81 VAL A CA 1
ATOM 613 C C . VAL A 1 81 ? 10.018 0.810 5.948 1.00 94.56 81 VAL A C 1
ATOM 615 O O . VAL A 1 81 ? 10.497 1.697 6.653 1.00 94.56 81 VAL A O 1
ATOM 618 N N . ASP A 1 82 ? 9.975 -0.469 6.307 1.00 93.81 82 ASP A N 1
ATOM 619 C CA . ASP A 1 82 ? 10.474 -0.984 7.578 1.00 93.81 82 ASP A CA 1
ATOM 620 C C . ASP A 1 82 ? 11.436 -2.155 7.334 1.00 93.81 82 ASP A C 1
ATOM 622 O O . ASP A 1 82 ? 11.046 -3.248 6.922 1.00 93.81 82 ASP A O 1
ATOM 626 N N . ALA A 1 83 ? 12.728 -1.913 7.567 1.00 92.31 83 ALA A N 1
ATOM 627 C CA . ALA A 1 83 ? 13.771 -2.923 7.404 1.00 92.31 83 ALA A CA 1
ATOM 628 C C . ALA A 1 83 ? 13.782 -3.972 8.532 1.00 92.31 83 ALA A C 1
ATOM 630 O O . ALA A 1 83 ? 14.405 -5.021 8.355 1.00 92.31 83 ALA A O 1
ATOM 631 N N . GLY A 1 84 ? 13.112 -3.693 9.658 1.00 93.69 84 GLY A N 1
ATOM 632 C CA . GLY A 1 84 ? 13.015 -4.572 10.824 1.00 93.69 84 GLY A CA 1
ATOM 633 C C . GLY A 1 84 ? 11.950 -5.663 10.703 1.00 93.69 84 GLY A C 1
ATOM 634 O O . GLY A 1 84 ? 11.921 -6.567 11.536 1.00 93.69 84 GLY A O 1
ATOM 635 N N . LEU A 1 85 ? 11.102 -5.615 9.670 1.00 92.62 85 LEU A N 1
ATOM 636 C CA . LEU A 1 85 ? 10.126 -6.670 9.401 1.00 92.62 85 LEU A CA 1
ATOM 637 C C . LEU A 1 85 ? 10.811 -8.017 9.104 1.00 92.62 85 LEU A C 1
ATOM 639 O O . LEU A 1 85 ? 11.897 -8.042 8.508 1.00 92.62 85 LEU A O 1
ATOM 643 N N . PRO A 1 86 ? 10.166 -9.148 9.453 1.00 90.31 86 PRO A N 1
ATOM 644 C CA . PRO A 1 86 ? 10.682 -10.475 9.138 1.00 90.31 86 PRO A CA 1
ATOM 645 C C . PRO A 1 86 ? 10.856 -10.650 7.626 1.00 90.31 86 PRO A C 1
ATOM 647 O O . PRO A 1 86 ? 10.077 -10.120 6.833 1.00 90.31 86 PRO A O 1
ATOM 650 N N . ALA A 1 87 ? 11.866 -11.424 7.218 1.00 86.75 87 ALA A N 1
ATOM 651 C CA . ALA A 1 87 ? 12.208 -11.620 5.805 1.00 86.75 87 ALA A CA 1
ATOM 652 C C . ALA A 1 87 ? 11.041 -12.177 4.968 1.00 86.75 87 ALA A C 1
ATOM 654 O O . ALA A 1 87 ? 10.921 -11.851 3.789 1.00 86.75 87 ALA A O 1
ATOM 655 N N . PHE A 1 88 ? 10.165 -12.969 5.590 1.00 85.62 88 PHE A N 1
ATOM 656 C CA . PHE A 1 88 ? 8.913 -13.436 5.010 1.00 85.62 88 PHE A CA 1
ATOM 657 C C . PHE A 1 88 ? 7.780 -13.298 6.045 1.00 85.62 88 PHE A C 1
ATOM 659 O O . PHE A 1 88 ? 7.983 -13.688 7.196 1.00 85.62 88 PHE A O 1
ATOM 666 N N . PRO A 1 89 ? 6.610 -12.734 5.681 1.00 83.94 89 PRO A N 1
ATOM 667 C CA . PRO A 1 89 ? 6.233 -12.259 4.343 1.00 83.94 89 PRO A CA 1
ATOM 668 C C . PRO A 1 89 ? 6.813 -10.879 3.974 1.00 83.94 89 PRO A C 1
ATOM 670 O O . PRO A 1 89 ? 6.665 -10.442 2.838 1.00 83.94 89 PRO A O 1
ATOM 673 N N . GLY A 1 90 ? 7.482 -10.184 4.903 1.00 92.31 90 GLY A N 1
ATOM 674 C CA . GLY A 1 90 ? 8.076 -8.864 4.650 1.00 92.31 90 GLY A CA 1
ATOM 675 C C . GLY A 1 90 ? 7.062 -7.726 4.494 1.00 92.31 90 GLY A C 1
ATOM 676 O O . GLY A 1 90 ? 7.427 -6.658 3.997 1.00 92.31 90 GLY A O 1
ATOM 677 N N . VAL A 1 91 ? 5.813 -7.951 4.912 1.00 93.62 91 VAL A N 1
ATOM 678 C CA . VAL A 1 91 ? 4.711 -6.983 4.906 1.00 93.62 91 VAL A CA 1
ATOM 679 C C . VAL A 1 91 ? 3.902 -7.086 6.198 1.00 93.62 91 VAL A C 1
ATOM 681 O O . VAL A 1 91 ? 3.687 -8.181 6.716 1.00 93.62 91 VAL A O 1
ATOM 684 N N . GLU A 1 92 ? 3.425 -5.949 6.695 1.00 94.56 92 GLU A N 1
ATOM 685 C CA . GLU A 1 92 ? 2.508 -5.856 7.829 1.00 94.56 92 GLU A CA 1
ATOM 686 C C . GLU A 1 92 ? 1.446 -4.781 7.558 1.00 94.56 92 GLU A C 1
ATOM 688 O O . GLU A 1 92 ? 1.761 -3.683 7.100 1.00 94.56 92 GLU A O 1
ATOM 693 N N . VAL A 1 93 ? 0.177 -5.085 7.848 1.00 93.75 93 VAL A N 1
ATOM 694 C CA . VAL A 1 93 ? -0.926 -4.119 7.748 1.00 93.75 93 VAL A CA 1
ATOM 695 C C . VAL A 1 93 ? -1.264 -3.616 9.144 1.00 93.75 93 VAL A C 1
ATOM 697 O O . VAL A 1 93 ? -1.851 -4.341 9.950 1.00 93.75 93 VAL A O 1
ATOM 700 N N . VAL A 1 94 ? -0.951 -2.353 9.412 1.00 93.38 94 VAL A N 1
ATOM 701 C CA . VAL A 1 94 ? -1.326 -1.677 10.653 1.00 93.38 94 VAL A CA 1
ATOM 702 C C . VAL A 1 94 ? -2.755 -1.175 10.504 1.00 93.38 94 VAL A C 1
ATOM 704 O O . VAL A 1 94 ? -3.069 -0.408 9.593 1.00 93.38 94 VAL A O 1
ATOM 707 N N . ARG A 1 95 ? -3.642 -1.610 11.396 1.00 91.50 95 ARG A N 1
ATOM 708 C CA . ARG A 1 95 ? -5.069 -1.264 11.355 1.00 91.50 95 ARG A CA 1
ATOM 709 C C . ARG A 1 95 ? -5.416 -0.240 12.425 1.00 91.50 95 ARG A C 1
ATOM 711 O O . ARG A 1 95 ? -4.780 -0.193 13.478 1.00 91.50 95 ARG A O 1
ATOM 718 N N . ALA A 1 96 ? -6.431 0.571 12.145 1.00 85.50 96 ALA A N 1
ATOM 719 C CA . ALA A 1 96 ? -6.972 1.494 13.131 1.00 85.50 96 ALA A CA 1
ATOM 720 C C . ALA A 1 96 ? -7.490 0.723 14.356 1.00 85.50 96 ALA A C 1
ATOM 722 O O . ALA A 1 96 ? -8.103 -0.342 14.230 1.00 85.50 96 ALA A O 1
ATOM 723 N N . ARG A 1 97 ? -7.244 1.267 15.550 1.00 77.56 97 ARG A N 1
ATOM 724 C CA . ARG A 1 97 ? -7.879 0.768 16.773 1.00 77.56 97 ARG A CA 1
ATOM 725 C C . ARG A 1 97 ? -9.358 1.169 16.775 1.00 77.56 97 ARG A C 1
ATOM 727 O O . ARG A 1 97 ? -9.694 2.208 16.203 1.00 77.56 97 ARG A O 1
ATOM 734 N N . PRO A 1 98 ? -10.241 0.402 17.433 1.00 62.00 98 PRO A N 1
ATOM 735 C CA . PRO A 1 98 ? -11.624 0.825 17.631 1.00 62.00 98 PRO A CA 1
ATOM 736 C C . PRO A 1 98 ? -11.659 2.220 18.280 1.00 62.00 98 PRO A C 1
ATOM 738 O O . PRO A 1 98 ? -11.118 2.401 19.367 1.00 62.00 98 PRO A O 1
ATOM 741 N N . GLY A 1 99 ? -12.240 3.207 17.588 1.00 63.72 99 GLY A N 1
ATOM 742 C CA . GLY A 1 99 ? -12.337 4.603 18.043 1.00 63.72 99 GLY A CA 1
ATOM 743 C C . GLY A 1 99 ? -11.266 5.566 17.509 1.00 63.72 99 GLY A C 1
ATOM 744 O O . GLY A 1 99 ? -11.398 6.771 17.703 1.00 63.72 99 GLY A O 1
ATOM 745 N N . GLU A 1 100 ? -10.237 5.083 16.805 1.00 62.38 100 GLU A N 1
ATOM 746 C CA . GLU A 1 100 ? -9.260 5.949 16.134 1.00 62.38 100 GLU A CA 1
ATOM 747 C C . GLU A 1 100 ? -9.754 6.267 14.717 1.00 62.38 100 GLU A C 1
ATOM 749 O O . GLU A 1 100 ? -9.727 5.415 13.826 1.00 62.38 100 GLU A O 1
ATOM 754 N N . THR A 1 101 ? -10.230 7.494 14.492 1.00 56.22 101 THR A N 1
ATOM 755 C CA . THR A 1 101 ? -10.529 7.971 13.139 1.00 56.22 101 THR A CA 1
ATOM 756 C C . THR A 1 101 ? -9.230 7.958 12.341 1.00 56.22 101 THR A C 1
ATOM 758 O O . THR A 1 101 ? -8.298 8.697 12.661 1.00 56.22 101 THR A O 1
ATOM 761 N N . ALA A 1 102 ? -9.155 7.117 11.308 1.00 54.59 102 ALA A N 1
ATOM 762 C CA . ALA A 1 102 ? -8.047 7.094 10.361 1.00 54.59 102 ALA A CA 1
ATOM 763 C C . ALA A 1 102 ? -8.029 8.417 9.573 1.00 54.59 102 ALA A C 1
ATOM 765 O O . ALA A 1 102 ? -8.594 8.532 8.489 1.00 54.59 102 ALA A O 1
ATOM 766 N N . GLY A 1 103 ? -7.449 9.458 10.169 1.00 48.78 103 GLY A N 1
ATOM 767 C CA . GLY A 1 103 ? -7.270 10.752 9.530 1.00 48.78 103 GLY A CA 1
ATOM 768 C C . GLY A 1 103 ? -6.227 10.663 8.408 1.00 48.78 103 GLY A C 1
ATOM 769 O O . GLY A 1 103 ? -5.244 9.925 8.537 1.00 48.78 103 GLY A O 1
ATOM 770 N N . PRO A 1 104 ? -6.388 11.415 7.309 1.00 45.12 104 PRO A N 1
ATOM 771 C CA . PRO A 1 104 ? -5.394 11.466 6.247 1.00 45.12 104 PRO A CA 1
ATOM 772 C C . PRO A 1 104 ? -4.192 12.290 6.731 1.00 45.12 104 PRO A C 1
ATOM 774 O O . PRO A 1 104 ? -4.235 13.515 6.685 1.00 45.12 104 PRO A O 1
ATOM 777 N N . GLY A 1 105 ? -3.118 11.657 7.223 1.00 46.78 105 GLY A N 1
ATOM 778 C CA . GLY A 1 105 ? -1.905 12.436 7.522 1.00 46.78 105 GLY A CA 1
ATOM 779 C C . GLY A 1 105 ? -0.844 11.897 8.476 1.00 46.78 105 GLY A C 1
ATOM 780 O O . GLY A 1 105 ? -0.003 12.684 8.895 1.00 46.78 105 GLY A O 1
ATOM 781 N N . ALA A 1 106 ? -0.792 10.610 8.821 1.00 44.97 106 ALA A N 1
ATOM 782 C CA . ALA A 1 106 ? 0.342 10.094 9.597 1.00 44.97 106 ALA A CA 1
ATOM 783 C C . ALA A 1 106 ? 1.485 9.618 8.682 1.00 44.97 106 ALA A C 1
ATOM 785 O O . ALA A 1 106 ? 1.872 8.456 8.708 1.00 44.97 106 ALA A O 1
ATOM 786 N N . ALA A 1 107 ? 2.042 10.525 7.874 1.00 43.16 107 ALA A N 1
ATOM 787 C CA . ALA A 1 107 ? 3.354 10.324 7.267 1.00 43.16 107 ALA A CA 1
ATOM 788 C C . ALA A 1 107 ? 4.426 10.487 8.356 1.00 43.16 107 ALA A C 1
ATOM 790 O O . ALA A 1 107 ? 5.111 11.506 8.442 1.00 43.16 107 ALA A O 1
ATOM 791 N N . ALA A 1 108 ? 4.570 9.476 9.212 1.00 41.03 108 ALA A N 1
ATOM 792 C CA . ALA A 1 108 ? 5.793 9.305 9.974 1.00 41.03 108 ALA A CA 1
ATOM 793 C C . ALA A 1 108 ? 6.854 8.798 8.993 1.00 41.03 108 ALA A C 1
ATOM 795 O O . ALA A 1 108 ? 7.114 7.605 8.874 1.00 41.03 108 ALA A O 1
ATOM 796 N N . VAL A 1 109 ? 7.472 9.727 8.257 1.00 42.19 109 VAL A N 1
ATOM 797 C CA . VAL A 1 109 ? 8.836 9.507 7.782 1.00 42.19 109 VAL A CA 1
ATOM 798 C C . VAL A 1 109 ? 9.609 9.061 9.014 1.00 42.19 109 VAL A C 1
ATOM 800 O O . VAL A 1 109 ? 9.775 9.845 9.951 1.00 42.19 109 VAL A O 1
ATOM 803 N N . SER A 1 110 ? 10.054 7.806 9.026 1.00 43.16 110 SER A N 1
ATOM 804 C CA . SER A 1 110 ? 11.138 7.354 9.886 1.00 43.16 110 SER A CA 1
ATOM 805 C C . SER A 1 110 ? 12.351 8.223 9.567 1.00 43.16 110 SER A C 1
ATOM 807 O O . SER A 1 110 ? 13.213 7.865 8.768 1.00 43.16 110 SER A O 1
ATOM 809 N N . ARG A 1 111 ? 12.394 9.424 10.152 1.00 49.75 111 ARG A N 1
ATOM 810 C CA . ARG A 1 111 ? 13.604 10.222 10.252 1.00 49.75 111 ARG A CA 1
ATOM 811 C C . ARG A 1 111 ? 14.539 9.352 11.080 1.00 49.75 111 ARG A C 1
ATOM 813 O O . ARG A 1 111 ? 14.177 9.019 12.211 1.00 49.75 111 ARG A O 1
ATOM 820 N N . PRO A 1 112 ? 15.716 8.964 10.565 1.00 51.97 112 PRO A N 1
ATOM 821 C CA . PRO A 1 112 ? 16.731 8.414 11.443 1.00 51.97 112 PRO A CA 1
ATOM 822 C C . PRO A 1 112 ? 16.954 9.429 12.578 1.00 51.97 112 PRO A C 1
ATOM 824 O O . PRO A 1 112 ? 16.942 10.641 12.313 1.00 51.97 112 PRO A O 1
ATOM 827 N N . PRO A 1 113 ? 17.109 8.981 13.837 1.00 52.47 113 PRO A N 1
ATOM 828 C CA . PRO A 1 113 ? 17.382 9.899 14.932 1.00 52.47 113 PRO A CA 1
ATOM 829 C C . PRO A 1 113 ? 18.617 10.731 14.560 1.00 52.47 113 PRO A C 1
ATOM 831 O O . PRO A 1 113 ? 19.571 10.171 14.003 1.00 52.47 113 PRO A O 1
ATOM 834 N N . PRO A 1 114 ? 18.633 12.054 14.818 1.00 54.88 114 PRO A N 1
ATOM 835 C CA . PRO A 1 114 ? 19.832 12.840 14.581 1.00 54.88 114 PRO A CA 1
ATOM 836 C C . PRO A 1 114 ? 20.967 12.184 15.364 1.00 54.88 114 PRO A C 1
ATOM 838 O O . PRO A 1 114 ? 20.870 12.000 16.580 1.00 54.88 114 PRO A O 1
ATOM 841 N N . ARG A 1 115 ? 22.023 11.769 14.652 1.00 57.59 115 ARG A N 1
ATOM 842 C CA . ARG A 1 115 ? 23.235 11.239 15.274 1.00 57.59 115 ARG A CA 1
ATOM 843 C C . ARG A 1 115 ? 23.715 12.306 16.249 1.00 57.59 115 ARG A C 1
ATOM 845 O O . ARG A 1 115 ? 24.155 13.370 15.818 1.00 57.59 115 ARG A O 1
ATOM 852 N N . ARG A 1 116 ? 23.581 12.046 17.554 1.00 57.09 116 ARG A N 1
ATOM 853 C CA . ARG A 1 116 ? 24.159 12.912 18.583 1.00 57.09 116 ARG A CA 1
ATOM 854 C C . ARG A 1 116 ? 25.632 13.110 18.217 1.00 57.09 116 ARG A C 1
ATOM 856 O O . ARG A 1 116 ? 26.315 12.100 18.011 1.00 57.09 116 ARG A O 1
ATOM 863 N N . PRO A 1 117 ? 26.137 14.349 18.108 1.00 52.28 117 PRO A N 1
ATOM 864 C CA . PRO A 1 117 ? 27.569 14.542 17.999 1.00 52.28 117 PRO A CA 1
ATOM 865 C C . PRO A 1 117 ? 28.181 13.876 19.230 1.00 52.28 117 PRO A C 1
ATOM 867 O O . PRO A 1 117 ? 27.810 14.192 20.362 1.00 52.28 117 PRO A O 1
ATOM 870 N N . ARG A 1 118 ? 29.052 12.883 19.009 1.00 54.75 118 ARG A N 1
ATOM 871 C CA . ARG A 1 118 ? 29.896 12.327 20.068 1.00 54.75 118 ARG A CA 1
ATOM 872 C C . ARG A 1 118 ? 30.539 13.526 20.751 1.00 54.75 118 ARG A C 1
ATOM 874 O O . ARG A 1 118 ? 31.303 14.243 20.106 1.00 54.75 118 ARG A O 1
ATOM 881 N N . ALA A 1 119 ? 30.201 13.750 22.019 1.00 56.88 119 ALA A N 1
ATOM 882 C CA . ALA A 1 119 ? 30.953 14.658 22.859 1.00 56.88 119 ALA A CA 1
ATOM 883 C C . ALA A 1 119 ? 32.412 14.216 22.740 1.00 56.88 119 ALA A C 1
ATOM 885 O O . ALA A 1 119 ? 32.763 13.101 23.134 1.00 56.88 119 ALA A O 1
ATOM 886 N N . ARG A 1 120 ? 33.236 15.044 22.085 1.00 58.31 120 ARG A N 1
ATOM 887 C CA . ARG A 1 120 ? 34.686 14.925 22.183 1.00 58.31 120 ARG A CA 1
ATOM 888 C C . ARG A 1 120 ? 34.958 14.912 23.677 1.00 58.31 120 ARG A C 1
ATOM 890 O O . ARG A 1 120 ? 34.686 15.904 24.346 1.00 58.31 120 ARG A O 1
ATOM 897 N N . LEU A 1 121 ? 35.437 13.779 24.180 1.00 60.12 121 LEU A N 1
ATOM 898 C CA . LEU A 1 121 ? 36.155 13.723 25.441 1.00 60.12 121 LEU A CA 1
ATOM 899 C C . LEU A 1 121 ? 37.305 14.716 25.287 1.00 60.12 121 LEU A C 1
ATOM 901 O O . LEU A 1 121 ? 38.309 14.435 24.636 1.00 60.12 121 LEU A O 1
ATOM 905 N N . GLN A 1 122 ? 37.074 15.935 25.758 1.00 59.12 122 GLN A N 1
ATOM 906 C CA . GLN A 1 122 ? 38.105 16.937 25.900 1.00 59.12 122 GLN A CA 1
ATOM 907 C C . GLN A 1 122 ? 39.042 16.378 26.980 1.00 59.12 122 GLN A C 1
ATOM 909 O O . GLN A 1 122 ? 38.559 16.044 28.065 1.00 59.12 122 GLN A O 1
ATOM 914 N N . PRO A 1 123 ? 40.334 16.160 26.688 1.00 67.88 123 PRO A N 1
ATOM 915 C CA . PRO A 1 123 ? 41.263 15.715 27.715 1.00 67.88 123 PRO A CA 1
ATOM 916 C C . PRO A 1 123 ? 41.309 16.772 28.830 1.00 67.88 123 PRO A C 1
ATOM 918 O O . PRO A 1 123 ? 41.219 17.967 28.525 1.00 67.88 123 PRO A O 1
ATOM 921 N N . PRO A 1 124 ? 41.421 16.368 30.108 1.00 68.69 124 PRO A N 1
ATOM 922 C CA . PRO A 1 124 ? 41.528 17.319 31.204 1.00 68.69 124 PRO A CA 1
ATOM 923 C C . PRO A 1 124 ? 42.752 18.213 30.978 1.00 68.69 124 PRO A C 1
ATOM 925 O O . PRO A 1 124 ? 43.860 17.725 30.749 1.00 68.69 124 PRO A O 1
ATOM 928 N N . GLY A 1 125 ? 42.530 19.529 30.999 1.00 63.06 125 GLY A N 1
ATOM 929 C CA . GLY A 1 125 ? 43.602 20.518 30.948 1.00 63.06 125 GLY A CA 1
ATOM 930 C C . GLY A 1 125 ? 44.557 20.372 32.142 1.00 63.06 125 GLY A C 1
ATOM 931 O O . GLY A 1 125 ? 44.172 19.822 33.177 1.00 63.06 125 GLY A O 1
ATOM 932 N N . PRO A 1 126 ? 45.810 20.841 32.018 1.00 70.31 126 PRO A N 1
ATOM 933 C CA . PRO A 1 126 ? 46.800 20.713 33.080 1.00 70.31 126 PRO A CA 1
ATOM 934 C C . PRO A 1 126 ? 46.358 21.480 34.340 1.00 70.31 126 PRO A C 1
ATOM 936 O O . PRO A 1 126 ? 45.774 22.561 34.221 1.00 70.31 126 PRO A O 1
ATOM 939 N N . PRO A 1 127 ? 46.644 20.965 35.551 1.00 65.75 127 PRO A N 1
ATOM 940 C CA . PRO A 1 127 ? 46.293 21.653 36.784 1.00 65.75 127 PRO A CA 1
ATOM 941 C C . PRO A 1 127 ? 47.018 22.999 36.871 1.00 65.75 127 PRO A C 1
ATOM 943 O O . PRO A 1 127 ? 48.242 23.087 36.736 1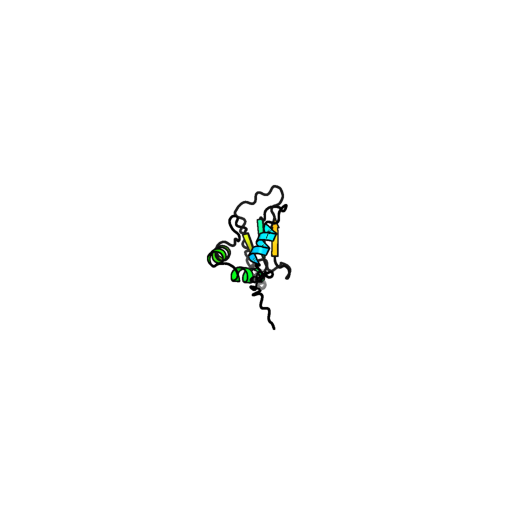.00 65.75 127 PRO A O 1
ATOM 946 N N . GLY A 1 128 ? 46.230 24.051 37.096 1.00 56.16 128 GLY A N 1
ATOM 947 C CA . GLY A 1 128 ? 46.707 25.409 37.302 1.00 56.16 128 GLY A CA 1
ATOM 948 C C . GLY A 1 128 ? 47.714 25.467 38.446 1.00 56.16 128 GLY A C 1
ATOM 949 O O . GLY A 1 128 ? 47.433 25.058 39.572 1.00 56.16 128 GLY A O 1
ATOM 950 N N . ARG A 1 129 ? 48.900 26.000 38.149 1.00 56.00 129 ARG A N 1
ATOM 951 C CA . ARG A 1 129 ? 49.889 26.390 39.152 1.00 56.00 129 ARG A CA 1
ATOM 952 C C . ARG A 1 129 ? 49.296 27.509 40.004 1.00 56.00 129 ARG A C 1
ATOM 954 O O . ARG A 1 129 ? 49.286 28.667 39.598 1.00 56.00 129 ARG A O 1
ATOM 961 N N . THR A 1 130 ? 48.827 27.174 41.198 1.00 59.16 130 THR A N 1
ATOM 962 C CA . THR A 1 130 ? 48.612 28.159 42.256 1.00 59.16 130 THR A CA 1
ATOM 963 C C . THR A 1 130 ? 49.978 28.668 42.705 1.00 59.16 130 THR A C 1
ATOM 965 O O . THR A 1 130 ? 50.664 28.034 43.511 1.00 59.16 130 THR A O 1
ATOM 968 N N . SER A 1 131 ? 50.399 29.801 42.149 1.00 54.69 131 SER A N 1
ATOM 969 C CA . SER A 1 131 ? 51.506 30.588 42.680 1.00 54.69 131 SER A CA 1
ATOM 970 C C . SER A 1 131 ? 51.114 31.098 44.064 1.00 54.69 131 SER A C 1
ATOM 972 O O . SER A 1 131 ? 50.304 32.007 44.214 1.00 54.69 131 SER A O 1
ATOM 974 N N . ARG A 1 132 ? 51.679 30.458 45.084 1.00 55.59 132 ARG A N 1
ATOM 975 C CA . ARG A 1 132 ? 51.681 30.886 46.481 1.00 55.59 132 ARG A CA 1
ATOM 976 C C . ARG A 1 132 ? 52.646 32.072 46.614 1.00 55.59 132 ARG A C 1
ATOM 978 O O . ARG A 1 132 ? 53.837 31.863 46.390 1.00 55.59 132 ARG A O 1
ATOM 985 N N . PRO A 1 133 ? 52.214 33.286 46.993 1.00 62.97 133 PRO A N 1
ATOM 986 C CA . PRO A 1 133 ? 53.165 34.294 47.437 1.00 62.97 133 PRO A CA 1
ATOM 987 C C . PRO A 1 133 ? 53.709 33.903 48.820 1.00 62.97 133 PRO A C 1
ATOM 989 O O . PRO A 1 133 ? 52.963 33.586 49.751 1.00 62.97 133 PRO A O 1
ATOM 992 N N . ALA A 1 134 ? 55.036 33.862 48.920 1.00 54.53 134 ALA A N 1
ATOM 993 C CA . ALA A 1 134 ? 55.770 33.692 50.165 1.00 54.53 134 ALA A CA 1
ATOM 994 C C . ALA A 1 134 ? 55.660 34.957 51.036 1.00 54.53 134 ALA A C 1
ATOM 996 O O . ALA A 1 134 ? 55.582 36.073 50.530 1.00 54.53 134 ALA A O 1
ATOM 997 N N . ARG A 1 135 ? 55.647 34.759 52.358 1.00 49.94 135 ARG A N 1
ATOM 998 C CA . ARG A 1 135 ? 55.719 35.808 53.385 1.00 49.94 135 ARG A CA 1
ATOM 999 C C . ARG A 1 135 ? 57.153 36.328 53.557 1.00 49.94 135 ARG A C 1
ATOM 1001 O O . ARG A 1 135 ? 58.082 35.527 53.493 1.00 49.94 135 ARG A O 1
ATOM 1008 N N . GLY A 1 136 ? 57.266 37.591 53.980 1.00 53.75 136 GLY A N 1
ATOM 1009 C CA . GLY A 1 136 ? 58.431 38.197 54.653 1.00 53.75 136 GLY A CA 1
ATOM 1010 C C . GLY A 1 136 ? 59.251 39.087 53.716 1.00 53.75 136 GLY A C 1
ATOM 1011 O O . GLY A 1 136 ? 59.566 38.650 52.618 1.00 53.75 136 GLY A O 1
ATOM 1012 N N . ARG A 1 137 ? 59.617 40.326 54.052 1.00 50.38 137 ARG A N 1
ATOM 1013 C CA . ARG A 1 137 ? 59.788 41.039 55.330 1.00 50.38 137 ARG A CA 1
ATOM 1014 C C . ARG A 1 137 ? 59.468 42.518 55.138 1.00 50.38 137 ARG A C 1
ATOM 1016 O O . ARG A 1 137 ? 59.602 42.978 53.985 1.00 50.38 137 ARG A O 1
#

Radius of gyration: 32.41 Å; chains: 1; bounding box: 76×90×104 Å

Secondary structure (DSSP, 8-state):
-------------------PPP-HHHHHHHHHT-TTSPPEEEEEE-HHHHHHHHHHS-HHHHHHHHHH-EE-SSS-EEEEE-TTS-TTT-EEEEEPPTT----TT-----PPPP-------PPPPPPP---PPPP--

Sequence (137 aa):
MDEATAGREPVAATRHGHWARPDPVGDVLALAWRPGSAAPREIRVRPEVRARMLAELDPAARRRVVERGVIGTPVAVPLVVDAGLPAFPGVEVVRARPGETAGPGAAAVSRPPPRRPRARLQPPGPPGRTSRPARGR

Foldseek 3Di:
DDDDDPPPPPPPPPPPPVDDDDQLQVVQVCVQPPPPDAHFLAKEAAPVSVVVNLVRDDPVQNCCCVVVQWHDPPDTHHYHHDNPDDPPPRMDTDHDDVPDDSDPDPPPPPPPPPPDPPPPPPDDDDDDPPPDDDDDD

pLDDT: mean 74.43, std 18.68, range [37.66, 96.62]